Protein AF-A0A430PYF0-F1 (afdb_monomer)

Solvent-accessible surface area (backbone atoms only — not comparable to full-atom values): 4126 Å² total; per-residue (Å²): 85,73,52,68,83,49,75,70,79,42,96,89,51,49,16,62,51,66,54,71,45,68,30,70,46,98,85,70,46,80,42,82,58,48,70,57,71,70,44,73,62,35,41,60,46,73,47,75,85,82,89,74,57,54,51,65,58,56,68,60,60,84,87,124

Radius of gyration: 14.78 Å; Cα contacts (8 Å, |Δi|>4): 102; chains: 1; bounding box: 27×18×46 Å

Foldseek 3Di:
DKAAQADQPDPPARDFDKDWDWDQDPVRDTDTLDIFHTHPRDRIDDTDDDDGPPCSRPNVDPDD

pLDDT: mean 87.4, std 7.91, range [56.81, 95.88]

Structure (mmCIF, N/CA/C/O backbone):
data_AF-A0A430PYF0-F1
#
_entry.id   AF-A0A430PYF0-F1
#
loop_
_atom_site.group_PDB
_atom_site.id
_atom_site.type_symbol
_atom_site.label_atom_id
_atom_site.label_alt_id
_atom_site.label_comp_id
_atom_site.label_asym_id
_atom_site.label_entity_id
_atom_site.label_seq_id
_atom_site.pdbx_PDB_ins_code
_atom_site.Cartn_x
_atom_site.Cartn_y
_atom_site.Cartn_z
_atom_site.occupancy
_atom_site.B_iso_or_equiv
_atom_site.auth_seq_id
_atom_site.auth_comp_id
_atom_site.auth_asym_id
_atom_site.auth_atom_id
_atom_site.pdbx_PDB_model_num
ATOM 1 N N . MET A 1 1 ? -9.716 -1.498 -1.344 1.00 87.75 1 MET A N 1
ATOM 2 C CA . MET A 1 1 ? -8.706 -2.588 -1.398 1.00 87.75 1 MET A CA 1
ATOM 3 C C . MET A 1 1 ? -8.603 -3.066 0.025 1.00 87.75 1 MET A C 1
ATOM 5 O O . MET A 1 1 ? -8.333 -2.226 0.863 1.00 87.75 1 MET A O 1
ATOM 9 N N . ASN A 1 2 ? -8.823 -4.342 0.326 1.00 90.38 2 ASN A N 1
ATOM 10 C CA . ASN A 1 2 ? -8.949 -4.781 1.716 1.00 90.38 2 ASN A CA 1
ATOM 11 C C . ASN A 1 2 ? -7.938 -5.864 2.113 1.00 90.38 2 ASN A C 1
ATOM 13 O O . ASN A 1 2 ? -7.418 -6.598 1.275 1.00 90.38 2 ASN A O 1
ATOM 17 N N . GLY A 1 3 ? -7.672 -5.948 3.415 1.00 89.12 3 GLY A N 1
ATOM 18 C CA . GLY A 1 3 ? -6.974 -7.054 4.066 1.00 89.12 3 GLY A CA 1
ATOM 19 C C . GLY A 1 3 ? -7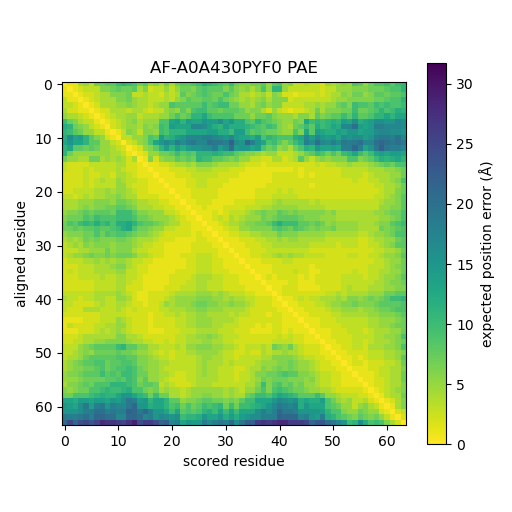.885 -7.720 5.096 1.00 89.12 3 GLY A C 1
ATOM 20 O O . GLY A 1 3 ? -8.822 -7.098 5.595 1.00 89.12 3 GLY A O 1
ATOM 21 N N . ALA A 1 4 ? -7.617 -8.980 5.428 1.00 89.69 4 ALA A N 1
ATOM 22 C CA . ALA A 1 4 ? -8.350 -9.712 6.455 1.00 89.69 4 ALA A CA 1
ATOM 23 C C . ALA A 1 4 ? -7.392 -10.569 7.284 1.00 89.69 4 ALA A C 1
ATOM 25 O O . ALA A 1 4 ? -6.427 -11.102 6.741 1.00 89.69 4 ALA A O 1
ATOM 26 N N . ASN A 1 5 ? -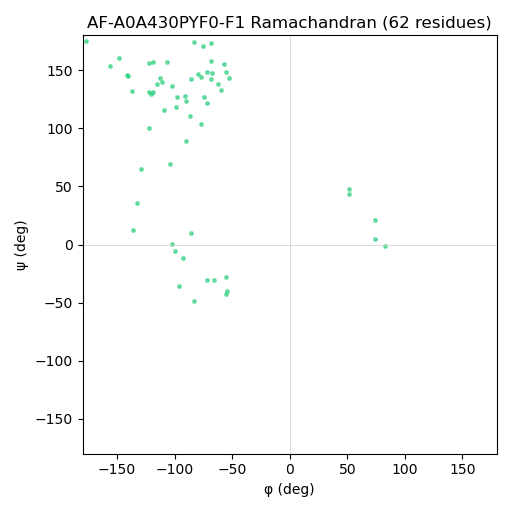7.687 -10.706 8.581 1.00 87.06 5 ASN A N 1
ATOM 27 C CA . ASN A 1 5 ? -6.916 -11.515 9.531 1.00 87.06 5 ASN A CA 1
ATOM 28 C C . ASN A 1 5 ? -5.408 -11.212 9.516 1.00 87.06 5 ASN A C 1
ATOM 30 O O . ASN A 1 5 ? -4.586 -12.124 9.518 1.00 87.06 5 ASN A O 1
ATOM 34 N N . LEU A 1 6 ? -5.038 -9.930 9.479 1.00 83.75 6 LEU A N 1
ATOM 35 C CA . LEU A 1 6 ? -3.629 -9.548 9.552 1.00 83.75 6 LEU A CA 1
ATOM 36 C C . LEU A 1 6 ? -3.037 -9.876 10.928 1.00 83.75 6 LEU A C 1
ATOM 38 O O . LEU A 1 6 ? -3.726 -9.793 11.944 1.00 83.75 6 LEU A O 1
ATOM 42 N N . ASP A 1 7 ? -1.748 -10.209 10.960 1.00 81.69 7 ASP A N 1
ATOM 43 C CA . ASP A 1 7 ? -1.037 -10.454 12.213 1.00 81.69 7 ASP A CA 1
ATOM 44 C C . ASP A 1 7 ? -1.013 -9.201 13.084 1.00 81.69 7 ASP A C 1
ATOM 46 O O . ASP A 1 7 ? -0.728 -8.101 12.610 1.00 81.69 7 ASP A O 1
ATOM 50 N N . LYS A 1 8 ? -1.234 -9.385 14.386 1.00 77.56 8 LYS A N 1
ATOM 51 C CA . LYS A 1 8 ? -1.067 -8.333 15.387 1.00 77.56 8 LYS A CA 1
ATOM 52 C C . LYS A 1 8 ? 0.422 -8.133 15.671 1.00 77.56 8 LYS A C 1
ATOM 54 O O . LYS A 1 8 ? 1.032 -8.920 16.387 1.00 77.56 8 LYS A O 1
ATOM 59 N N . LYS A 1 9 ? 0.994 -7.065 15.121 1.00 78.44 9 LYS A N 1
ATOM 60 C CA . LYS A 1 9 ? 2.416 -6.714 15.275 1.00 78.44 9 LYS A CA 1
ATOM 61 C C . LYS A 1 9 ? 2.709 -5.638 16.330 1.00 78.44 9 LYS A C 1
ATOM 63 O O . LYS A 1 9 ? 3.879 -5.407 16.612 1.00 78.44 9 LYS A O 1
ATOM 68 N N . ASP A 1 10 ? 1.687 -5.027 16.937 1.00 78.12 10 ASP A N 1
ATOM 69 C CA . ASP A 1 10 ? 1.855 -3.935 17.907 1.00 78.12 10 ASP A CA 1
ATOM 70 C C . ASP A 1 10 ? 1.680 -4.396 19.368 1.00 78.12 10 ASP A C 1
ATOM 72 O O . ASP A 1 10 ? 0.762 -5.149 19.708 1.00 78.12 10 ASP A O 1
ATOM 76 N N . PHE A 1 11 ? 2.569 -3.923 20.252 1.00 69.56 11 PHE A N 1
ATOM 77 C CA . PHE A 1 11 ? 2.670 -4.368 21.653 1.00 69.56 11 PHE A CA 1
ATOM 78 C C . PHE A 1 11 ? 1.449 -4.006 22.518 1.00 69.56 11 PHE A C 1
ATOM 80 O O . PHE A 1 11 ? 1.106 -4.752 23.431 1.00 69.56 11 PHE A O 1
ATOM 87 N N . PHE A 1 12 ? 0.757 -2.901 22.220 1.00 66.38 12 PHE A N 1
ATOM 88 C CA . PHE A 1 12 ? -0.389 -2.405 23.000 1.00 66.38 12 PHE A CA 1
ATOM 89 C C . PHE A 1 12 ? -1.603 -2.031 22.122 1.00 66.38 12 PHE A C 1
ATOM 91 O O . PHE A 1 12 ? -2.336 -1.093 22.422 1.00 66.38 12 PHE A O 1
ATOM 98 N N . GLY A 1 13 ? -1.845 -2.768 21.032 1.00 74.75 13 GLY A N 1
ATOM 99 C CA . GLY A 1 13 ? -2.979 -2.531 20.123 1.00 74.75 13 GLY A CA 1
ATOM 100 C C . GLY A 1 13 ? -3.060 -3.560 18.994 1.00 74.75 13 GLY A C 1
ATOM 101 O O . GLY A 1 13 ? -2.199 -4.429 18.895 1.00 74.75 13 GLY A O 1
ATOM 102 N N . LYS A 1 14 ? -4.104 -3.522 18.155 1.00 82.56 14 LYS A N 1
ATOM 103 C CA . LYS A 1 14 ? -4.081 -4.221 16.853 1.00 82.56 14 LYS A CA 1
ATOM 104 C C . LYS A 1 14 ? -3.068 -3.532 15.934 1.00 82.56 14 LYS A C 1
ATOM 106 O O . LYS A 1 14 ? -2.556 -2.475 16.276 1.00 82.56 14 LYS A O 1
ATOM 111 N N . SER A 1 15 ? 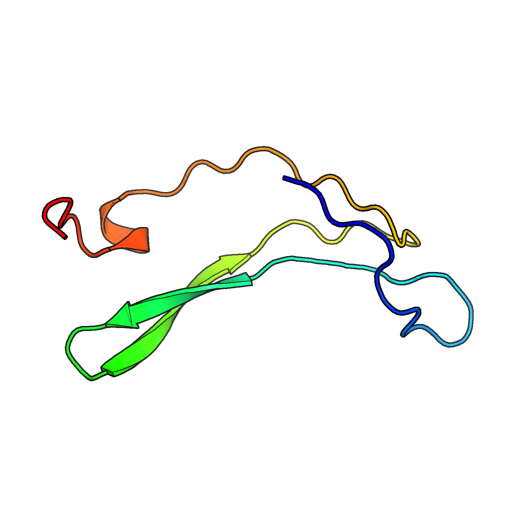-2.825 -4.111 14.764 1.00 88.25 15 SER A N 1
ATOM 112 C CA . SER A 1 15 ? -1.883 -3.530 13.816 1.00 88.25 15 SER A CA 1
ATOM 113 C C . SER A 1 15 ? -2.334 -2.221 13.180 1.00 88.25 15 SER A C 1
ATOM 115 O O . SER A 1 15 ? -3.531 -1.964 13.044 1.00 88.25 15 SER A O 1
ATOM 117 N N . ASP A 1 16 ? -1.344 -1.467 12.704 1.00 90.44 16 ASP A N 1
ATOM 118 C CA . ASP A 1 16 ? -1.494 -0.301 11.831 1.00 90.44 16 ASP A CA 1
ATOM 119 C C . ASP A 1 16 ? -1.117 -0.634 10.359 1.00 90.44 16 ASP A C 1
ATOM 121 O O . ASP A 1 16 ? -0.062 -0.214 9.862 1.00 90.44 16 ASP A O 1
ATOM 125 N N . PRO A 1 17 ? -1.905 -1.452 9.631 1.00 92.75 17 PRO A N 1
ATOM 126 C CA . PRO A 1 17 ? -1.519 -1.968 8.317 1.00 92.75 17 PRO A CA 1
ATOM 127 C C . PRO A 1 17 ? -1.524 -0.920 7.185 1.00 92.75 17 PRO A C 1
ATOM 129 O O . PRO A 1 17 ? -2.340 0.005 7.132 1.00 92.75 17 PRO A O 1
ATOM 132 N N . TYR A 1 18 ? -0.621 -1.122 6.217 1.00 94.38 18 TYR A N 1
ATOM 133 C CA . TYR A 1 18 ? -0.507 -0.364 4.965 1.00 94.38 18 TYR A CA 1
ATOM 134 C C . TYR A 1 18 ? 0.015 -1.255 3.826 1.00 94.38 18 TYR A C 1
ATOM 136 O O . TYR A 1 18 ? 0.650 -2.281 4.071 1.00 94.38 18 TYR A O 1
ATOM 144 N N . VAL A 1 19 ? -0.206 -0.838 2.579 1.00 94.38 19 VAL A N 1
ATOM 145 C CA . VAL A 1 19 ? 0.247 -1.530 1.364 1.00 94.38 19 VAL A CA 1
ATOM 146 C C . VAL A 1 19 ? 1.334 -0.718 0.667 1.00 94.38 19 VAL A C 1
ATOM 148 O O . VAL A 1 19 ? 1.252 0.508 0.560 1.00 94.38 19 VAL A O 1
ATOM 151 N N . ILE A 1 20 ? 2.356 -1.406 0.154 1.00 95.25 20 ILE A N 1
ATOM 152 C CA . ILE A 1 20 ? 3.301 -0.856 -0.820 1.00 95.25 20 ILE A CA 1
ATOM 153 C C . ILE A 1 20 ? 3.241 -1.715 -2.079 1.00 95.25 20 ILE A C 1
ATOM 155 O O . ILE A 1 20 ? 3.394 -2.930 -2.003 1.00 95.25 20 ILE A O 1
ATOM 159 N N . ILE A 1 21 ? 3.079 -1.072 -3.233 1.00 93.75 21 ILE A N 1
ATOM 160 C CA . ILE A 1 21 ? 3.203 -1.734 -4.533 1.00 93.75 21 ILE A CA 1
ATOM 161 C C . ILE A 1 21 ? 4.602 -1.452 -5.067 1.00 93.75 21 ILE A C 1
ATOM 163 O O . ILE A 1 21 ? 5.011 -0.290 -5.161 1.00 93.75 21 ILE A O 1
ATOM 167 N N . TYR A 1 22 ? 5.318 -2.513 -5.425 1.00 93.88 22 TYR A N 1
ATOM 168 C CA . TYR A 1 22 ? 6.589 -2.444 -6.135 1.00 93.88 22 TYR A CA 1
ATOM 169 C C . TYR A 1 22 ? 6.421 -3.011 -7.541 1.00 93.88 22 TYR A C 1
ATOM 171 O O . TYR A 1 22 ? 5.736 -4.013 -7.724 1.00 93.88 22 TYR A O 1
ATOM 179 N N . ARG A 1 23 ? 7.106 -2.411 -8.512 1.00 90.38 23 ARG A N 1
ATOM 180 C CA . ARG A 1 23 ? 7.339 -3.009 -9.828 1.00 90.38 23 ARG A CA 1
ATOM 181 C C . ARG A 1 23 ? 8.780 -3.457 -9.951 1.00 90.38 23 ARG A C 1
ATOM 183 O O . ARG A 1 23 ? 9.661 -2.883 -9.311 1.00 90.38 23 ARG A O 1
ATOM 190 N N . ARG A 1 24 ? 9.042 -4.402 -10.844 1.00 90.38 24 ARG A N 1
ATOM 191 C CA . ARG A 1 24 ? 10.400 -4.696 -11.297 1.00 90.38 24 ARG A CA 1
ATOM 192 C C . ARG A 1 24 ? 10.698 -3.847 -12.530 1.00 90.38 24 ARG A C 1
ATOM 194 O O . ARG A 1 24 ? 9.890 -3.819 -13.448 1.00 90.38 24 ARG A O 1
ATOM 201 N N . ASN A 1 25 ? 11.808 -3.114 -12.533 1.00 85.75 25 ASN A N 1
ATOM 202 C CA . ASN A 1 25 ? 12.245 -2.378 -13.721 1.00 85.75 25 ASN A CA 1
ATOM 203 C C . ASN A 1 25 ? 13.022 -3.289 -14.686 1.00 85.75 25 AS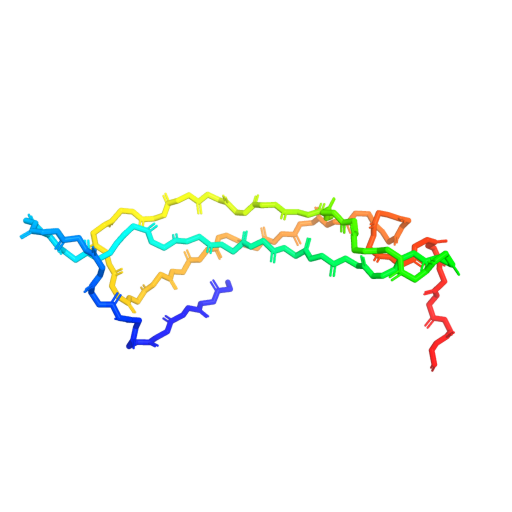N A C 1
ATOM 205 O O . ASN A 1 25 ? 13.359 -4.422 -14.344 1.00 85.75 25 ASN A O 1
ATOM 209 N N . GLU A 1 26 ? 13.363 -2.765 -15.862 1.00 84.94 26 GLU A N 1
ATOM 210 C CA . GLU A 1 26 ? 14.127 -3.467 -16.910 1.00 84.94 26 GLU A CA 1
ATOM 211 C C . GLU A 1 26 ? 15.479 -4.010 -16.422 1.00 84.94 26 GLU A C 1
ATOM 213 O O . GLU A 1 26 ? 15.975 -5.022 -16.904 1.00 84.94 26 GLU A O 1
ATOM 218 N N . ARG A 1 27 ? 16.070 -3.369 -15.407 1.00 88.50 27 ARG A N 1
ATOM 219 C CA . ARG A 1 27 ? 17.328 -3.796 -14.773 1.00 88.50 27 ARG A CA 1
ATOM 220 C C . ARG A 1 27 ? 17.117 -4.823 -13.657 1.00 88.50 27 ARG A C 1
ATOM 222 O O . ARG A 1 27 ? 18.028 -5.075 -12.871 1.00 88.50 27 ARG A O 1
ATOM 229 N N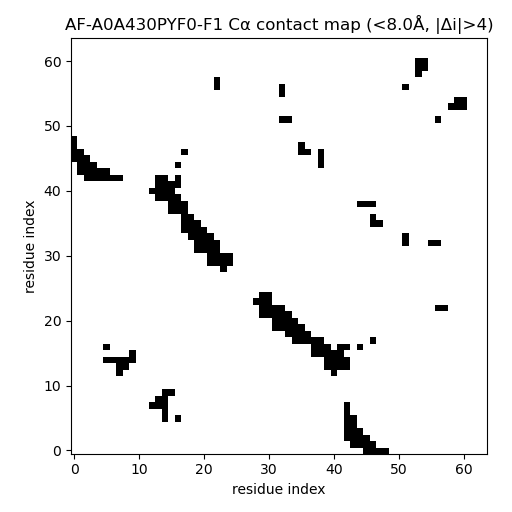 . GLY A 1 28 ? 15.906 -5.359 -13.518 1.00 88.06 28 GLY A N 1
ATOM 230 C CA . GLY A 1 28 ? 15.552 -6.349 -12.508 1.00 88.06 28 GLY A CA 1
ATOM 231 C C . GLY A 1 28 ? 15.420 -5.802 -11.082 1.00 88.06 28 GLY A C 1
ATOM 232 O O . GLY A 1 28 ? 15.202 -6.601 -10.168 1.00 88.06 28 GLY A O 1
ATOM 233 N N . LYS A 1 29 ? 15.531 -4.485 -10.860 1.00 91.94 29 LYS A N 1
ATOM 234 C CA . LYS A 1 29 ? 15.421 -3.863 -9.529 1.00 91.94 29 LYS A CA 1
ATOM 235 C C . LYS A 1 29 ? 13.965 -3.577 -9.173 1.00 91.94 29 LYS A C 1
ATOM 237 O O . LYS A 1 29 ? 13.190 -3.138 -10.021 1.00 91.94 29 LYS A O 1
ATOM 242 N N . LEU A 1 30 ? 13.614 -3.770 -7.902 1.00 93.44 30 LEU A N 1
ATOM 243 C CA . LEU A 1 30 ? 12.314 -3.362 -7.373 1.00 93.44 30 LEU A CA 1
ATOM 244 C C . LEU A 1 30 ? 12.269 -1.841 -7.197 1.00 93.44 30 LEU A C 1
ATOM 246 O O . LEU A 1 30 ? 13.123 -1.253 -6.535 1.00 93.44 30 LEU A O 1
ATOM 250 N N . GLN A 1 31 ? 11.255 -1.208 -7.774 1.00 92.38 31 GLN A N 1
ATOM 251 C CA . GLN A 1 31 ? 10.963 0.211 -7.644 1.00 92.38 31 GLN A CA 1
ATOM 252 C C . GLN A 1 31 ? 9.589 0.379 -7.006 1.00 92.38 31 GLN A C 1
ATOM 254 O O . GLN A 1 31 ? 8.614 -0.237 -7.427 1.00 92.38 31 GLN A O 1
ATOM 259 N N . LYS A 1 32 ? 9.507 1.233 -5.988 1.00 94.06 32 LYS A N 1
ATOM 260 C CA . LYS A 1 32 ? 8.252 1.538 -5.306 1.00 94.06 32 LYS A CA 1
ATOM 261 C C . LYS A 1 32 ? 7.348 2.393 -6.194 1.00 94.06 32 LYS A C 1
ATOM 263 O O . LYS A 1 32 ? 7.722 3.505 -6.560 1.00 94.06 32 LYS A O 1
ATOM 268 N N . CYS A 1 33 ? 6.149 1.900 -6.482 1.00 93.62 33 CYS A N 1
ATOM 269 C CA . CYS A 1 33 ? 5.147 2.577 -7.308 1.00 93.62 33 CYS A CA 1
ATOM 270 C C . CYS A 1 33 ? 4.127 3.341 -6.464 1.00 93.62 33 CYS A C 1
ATOM 272 O O . CYS A 1 33 ? 3.660 4.407 -6.864 1.00 93.62 33 CYS A O 1
ATOM 274 N N . TYR A 1 34 ? 3.777 2.799 -5.297 1.00 94.25 34 TYR A N 1
ATOM 275 C CA . TYR A 1 34 ? 2.697 3.330 -4.472 1.00 94.25 34 TYR A CA 1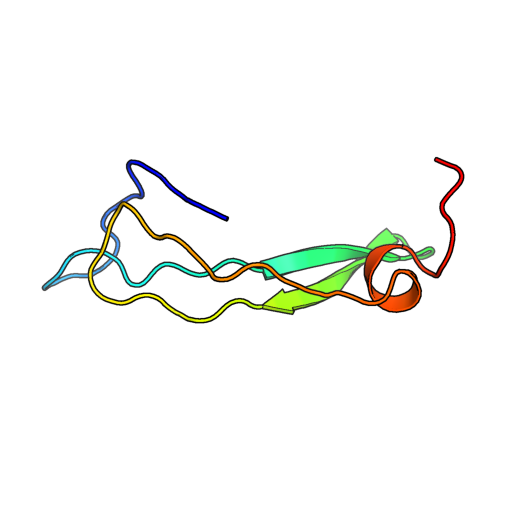
ATOM 276 C C . TYR A 1 34 ? 2.855 2.949 -3.000 1.00 94.25 34 TYR A C 1
ATOM 278 O O . TYR A 1 34 ? 3.464 1.930 -2.679 1.00 94.25 34 TYR A O 1
ATOM 286 N N . ARG A 1 35 ? 2.296 3.773 -2.110 1.00 95.06 35 ARG A N 1
ATOM 287 C CA . ARG A 1 35 ? 2.092 3.478 -0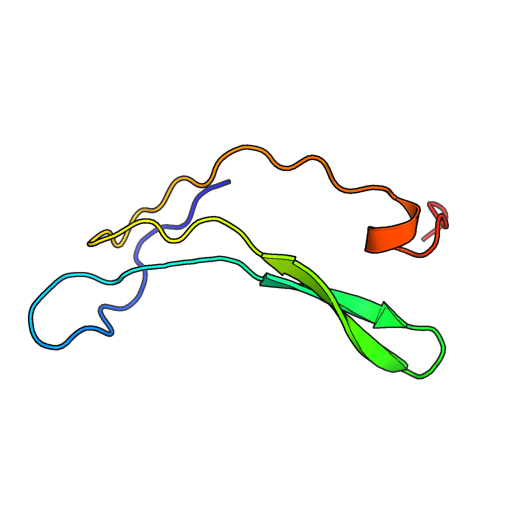.689 1.00 95.06 35 ARG A CA 1
ATOM 288 C C . ARG A 1 35 ? 0.698 3.957 -0.295 1.00 95.06 35 ARG A C 1
ATOM 290 O O . ARG A 1 35 ? 0.378 5.105 -0.593 1.00 95.06 35 ARG A O 1
ATOM 297 N N . SER A 1 36 ? -0.071 3.115 0.387 1.00 95.50 36 SER A N 1
ATOM 298 C CA . SER A 1 36 ? -1.379 3.494 0.929 1.00 95.50 36 SER A CA 1
ATOM 299 C C . SER A 1 36 ? -1.272 4.367 2.176 1.00 95.50 36 SER A C 1
ATOM 301 O O . SER A 1 36 ? -0.204 4.515 2.780 1.00 95.50 36 SER A O 1
ATOM 303 N N . GLU A 1 37 ? -2.411 4.899 2.606 1.00 95.56 37 GLU A N 1
ATOM 304 C CA . GLU A 1 37 ? -2.597 5.337 3.979 1.00 95.56 37 GLU A CA 1
ATOM 305 C C . GLU A 1 37 ? -2.350 4.190 4.967 1.00 95.56 37 GLU A C 1
ATOM 307 O O . GLU A 1 37 ? -2.475 3.002 4.647 1.00 95.56 37 GLU A O 1
ATOM 312 N N . VAL A 1 38 ? -1.992 4.576 6.187 1.00 94.50 38 VAL A N 1
ATOM 313 C CA . VAL A 1 38 ? -1.929 3.673 7.333 1.00 94.50 38 VAL A CA 1
ATOM 314 C C . VAL A 1 38 ? -3.297 3.694 7.999 1.00 94.50 38 VAL A C 1
ATOM 316 O O . VAL A 1 38 ? -3.768 4.764 8.391 1.00 94.50 38 VAL A O 1
ATOM 319 N N . ILE A 1 39 ? -3.924 2.530 8.143 1.00 93.19 39 ILE A N 1
ATOM 320 C CA . ILE A 1 39 ? -5.186 2.405 8.875 1.00 93.19 39 ILE A CA 1
ATOM 321 C C . ILE A 1 39 ? -4.847 1.899 10.263 1.00 93.19 39 ILE A C 1
ATOM 323 O O . ILE A 1 39 ? -4.270 0.828 10.393 1.00 93.19 39 ILE A O 1
ATOM 327 N N . LYS A 1 40 ? -5.165 2.679 11.293 1.00 92.00 40 LYS A N 1
ATOM 328 C CA . LYS A 1 40 ? -4.733 2.366 12.653 1.00 92.00 40 LYS A CA 1
ATOM 329 C C . LYS A 1 40 ? -5.599 1.301 13.317 1.00 92.00 40 LYS A C 1
ATOM 331 O O . LYS A 1 40 ? -6.815 1.288 13.130 1.00 92.00 40 LYS A O 1
ATOM 336 N N . ASN A 1 41 ? -4.976 0.488 14.163 1.00 88.69 41 ASN A N 1
ATOM 337 C CA . ASN A 1 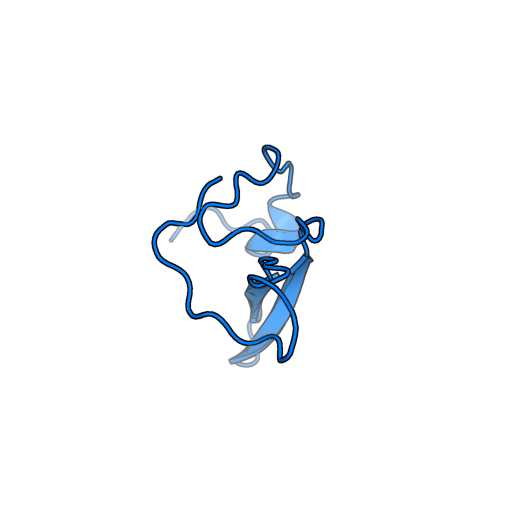41 ? -5.617 -0.417 15.111 1.00 88.69 41 ASN A CA 1
ATOM 338 C C . ASN A 1 41 ? -6.691 -1.329 14.478 1.00 88.69 41 ASN A C 1
ATOM 340 O O . ASN A 1 41 ? -7.793 -1.494 15.011 1.00 88.69 41 ASN A O 1
ATOM 344 N N . THR A 1 42 ? -6.374 -1.962 13.346 1.00 88.25 42 THR A N 1
ATOM 345 C CA . THR A 1 42 ? -7.262 -2.917 12.671 1.00 88.25 42 THR A CA 1
ATOM 346 C C . THR A 1 42 ? -6.502 -4.108 12.090 1.00 88.25 42 THR A C 1
ATOM 348 O O . THR A 1 42 ? -5.380 -3.984 11.613 1.00 88.25 42 THR A O 1
ATOM 351 N N . LEU A 1 43 ? -7.143 -5.280 12.102 1.00 88.75 43 LEU A N 1
ATOM 352 C CA . LEU A 1 43 ? -6.683 -6.472 11.370 1.00 88.75 43 LEU A CA 1
ATOM 353 C C . LEU A 1 43 ? -7.486 -6.692 10.074 1.00 88.75 43 LEU A C 1
ATOM 355 O O . LEU A 1 43 ? -7.233 -7.647 9.342 1.00 88.75 43 LEU A O 1
ATOM 359 N N . PHE A 1 44 ? -8.443 -5.796 9.804 1.00 91.62 44 PHE A N 1
ATOM 360 C CA . PHE A 1 44 ? -9.329 -5.786 8.641 1.00 91.62 44 PHE A CA 1
ATOM 361 C C . PHE A 1 44 ? -9.305 -4.394 7.987 1.00 91.62 44 PHE A C 1
ATOM 363 O O . PHE A 1 44 ? -10.281 -3.647 8.089 1.00 91.62 44 PHE A O 1
ATOM 370 N N . PRO A 1 45 ? -8.164 -3.956 7.431 1.00 94.00 45 PRO A N 1
ATOM 371 C CA . PRO A 1 45 ? -8.093 -2.670 6.751 1.00 94.00 45 PRO A CA 1
ATOM 372 C C . PRO A 1 45 ? -8.899 -2.684 5.453 1.00 94.00 45 PRO A C 1
ATOM 374 O O . PRO A 1 45 ? -8.859 -3.664 4.710 1.00 94.00 45 PRO A O 1
ATOM 377 N N . ASP A 1 46 ? -9.552 -1.565 5.148 1.00 95.69 46 ASP A N 1
ATOM 378 C CA . ASP A 1 46 ? -10.051 -1.251 3.809 1.00 95.69 46 ASP A CA 1
ATOM 379 C C . ASP A 1 46 ? -9.433 0.073 3.352 1.00 95.69 46 ASP A C 1
ATOM 381 O O . ASP A 1 46 ? -9.817 1.155 3.798 1.00 95.69 46 ASP A O 1
ATOM 385 N N . TRP A 1 47 ? -8.402 -0.035 2.518 1.00 95.88 47 TRP A N 1
ATOM 386 C CA . TRP A 1 47 ? -7.708 1.093 1.911 1.00 95.88 47 TRP A CA 1
ATOM 387 C C . TRP A 1 47 ? -8.521 1.669 0.760 1.00 95.88 47 TRP A C 1
ATOM 389 O O . TRP A 1 47 ? -9.125 0.933 -0.036 1.00 95.88 47 TRP A O 1
ATOM 399 N N . LYS A 1 48 ? -8.465 2.994 0.617 1.00 94.00 48 LYS A N 1
ATOM 400 C CA . LYS A 1 48 ? -9.148 3.706 -0.466 1.00 94.00 48 LYS A CA 1
ATOM 401 C C . LYS A 1 48 ? -8.743 3.165 -1.845 1.00 94.00 48 LYS A C 1
ATOM 403 O O . LYS A 1 48 ? -7.600 2.738 -2.032 1.00 94.00 48 LYS A O 1
ATOM 408 N N . PRO A 1 49 ? -9.651 3.203 -2.840 1.00 94.00 49 PRO A N 1
ATOM 409 C CA . PRO A 1 49 ? -9.286 2.953 -4.228 1.00 94.00 49 PRO A CA 1
ATOM 410 C C . PRO A 1 49 ? -8.123 3.847 -4.657 1.00 94.00 49 PRO A C 1
ATOM 412 O O . PRO A 1 49 ? -8.035 5.011 -4.261 1.00 94.00 49 PRO A O 1
ATOM 415 N N . ILE A 1 50 ? -7.235 3.295 -5.476 1.00 91.25 50 ILE A N 1
ATOM 416 C CA . ILE A 1 50 ? -6.004 3.965 -5.886 1.00 91.25 50 ILE A CA 1
ATOM 417 C C . ILE A 1 50 ? -6.051 4.231 -7.385 1.00 91.25 50 ILE A C 1
ATOM 419 O O . ILE A 1 50 ? -6.448 3.368 -8.164 1.00 91.25 50 ILE A O 1
ATOM 423 N N . LEU A 1 51 ? -5.608 5.420 -7.782 1.00 90.38 51 LEU A N 1
ATOM 424 C CA . LEU A 1 51 ? -5.340 5.765 -9.172 1.00 90.38 51 LEU A CA 1
ATOM 425 C C . LEU A 1 51 ? -3.827 5.884 -9.330 1.00 90.38 51 LEU A C 1
ATOM 427 O O . LEU A 1 51 ? -3.191 6.732 -8.704 1.00 90.38 51 LEU A O 1
ATOM 431 N N . ILE A 1 52 ? -3.242 5.001 -10.134 1.00 89.25 52 ILE A N 1
ATOM 432 C CA . ILE A 1 52 ? -1.805 4.977 -10.416 1.00 89.25 52 ILE A CA 1
ATOM 433 C C . ILE A 1 52 ? -1.624 5.101 -11.924 1.00 89.25 52 ILE A C 1
ATOM 435 O O . ILE A 1 52 ? -2.249 4.367 -12.684 1.00 89.25 52 ILE A O 1
ATOM 439 N N . CYS A 1 53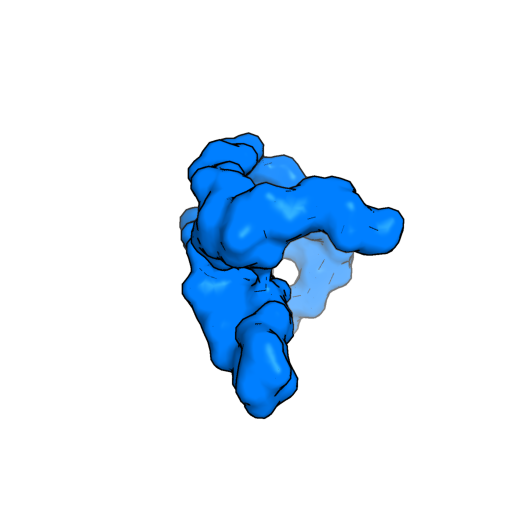 ? -0.743 6.007 -12.358 1.00 89.62 53 CYS A N 1
ATOM 440 C CA . CYS A 1 53 ? -0.381 6.123 -13.767 1.00 89.62 53 CYS A CA 1
ATOM 441 C C . CYS A 1 53 ? 0.228 4.810 -14.273 1.00 89.62 53 CYS A C 1
ATOM 443 O O . CYS A 1 53 ? 1.147 4.280 -13.643 1.00 89.62 53 CYS A O 1
ATOM 445 N N . LEU A 1 54 ? -0.221 4.339 -15.437 1.00 87.44 54 LEU A N 1
ATOM 446 C CA . LEU A 1 54 ? 0.283 3.115 -16.065 1.00 87.44 54 LEU A CA 1
ATOM 447 C C . LEU A 1 54 ? 1.808 3.156 -16.247 1.00 87.44 54 LEU A C 1
ATOM 449 O O . LEU A 1 54 ? 2.503 2.195 -15.933 1.00 87.44 54 LEU A O 1
ATOM 453 N N . ASP A 1 55 ? 2.343 4.318 -16.623 1.00 87.81 55 ASP A N 1
ATOM 454 C CA . ASP A 1 55 ? 3.786 4.558 -16.687 1.00 87.81 55 ASP A CA 1
ATOM 455 C C . ASP A 1 55 ? 4.502 4.258 -15.362 1.00 87.81 55 ASP A C 1
ATOM 457 O O . ASP A 1 55 ? 5.526 3.579 -15.331 1.00 87.81 55 ASP A O 1
ATOM 461 N N . ARG A 1 56 ? 3.919 4.662 -14.231 1.00 84.62 56 ARG A N 1
ATOM 462 C CA . ARG A 1 56 ? 4.488 4.399 -12.906 1.00 84.62 56 ARG A CA 1
ATOM 463 C C . ARG A 1 56 ? 4.371 2.927 -12.511 1.00 84.62 56 ARG A C 1
ATOM 465 O O . ARG A 1 56 ? 5.224 2.444 -11.769 1.00 84.62 56 ARG A O 1
ATOM 472 N N . LEU A 1 57 ? 3.338 2.228 -12.976 1.00 87.19 57 LEU A N 1
ATOM 473 C CA . LEU A 1 57 ? 3.073 0.835 -12.620 1.00 87.19 57 LEU A CA 1
ATOM 474 C C . LEU A 1 57 ? 3.888 -0.153 -13.469 1.00 87.19 57 LEU A C 1
ATOM 476 O O . LEU A 1 57 ? 4.563 -1.011 -12.909 1.00 87.19 57 LEU A O 1
ATOM 480 N N . CYS A 1 58 ? 3.893 0.004 -14.792 1.00 81.69 58 CYS A N 1
ATOM 481 C CA . CYS A 1 58 ? 4.508 -0.935 -15.739 1.00 81.69 58 CYS A CA 1
ATOM 482 C C . CYS A 1 58 ? 5.321 -0.262 -16.862 1.00 81.69 58 CYS A C 1
ATOM 484 O O . CYS A 1 58 ? 5.688 -0.924 -17.824 1.00 81.69 58 CYS A O 1
ATOM 486 N N . GLY A 1 59 ? 5.622 1.038 -16.759 1.00 81.00 59 GLY A N 1
ATOM 487 C CA . GLY A 1 59 ? 6.381 1.754 -17.798 1.00 81.00 59 GLY A CA 1
ATOM 488 C C . GLY A 1 59 ? 5.558 2.028 -19.056 1.00 81.00 59 GLY A C 1
ATOM 489 O O . GLY A 1 59 ? 6.116 2.196 -20.130 1.00 81.00 59 GLY A O 1
ATOM 490 N N . GLY A 1 60 ? 4.225 2.009 -18.933 1.00 77.44 60 GLY A N 1
ATOM 491 C CA . GLY A 1 60 ? 3.308 2.254 -20.044 1.00 77.44 60 GLY A CA 1
ATOM 492 C C . GLY A 1 60 ? 3.060 1.027 -20.919 1.00 77.44 60 GLY A C 1
ATOM 493 O O . GLY A 1 60 ? 2.252 1.114 -21.835 1.00 77.44 60 GLY A O 1
ATOM 494 N N . ASN A 1 61 ? 3.699 -0.109 -20.621 1.00 76.06 61 ASN A N 1
ATOM 495 C CA . ASN A 1 61 ? 3.518 -1.342 -21.372 1.00 76.06 61 ASN A CA 1
ATOM 496 C C . ASN A 1 61 ? 2.326 -2.152 -20.829 1.00 76.06 61 ASN A C 1
ATOM 498 O O . ASN A 1 61 ? 2.373 -2.660 -19.703 1.00 76.06 61 ASN A O 1
ATOM 502 N N . ILE A 1 62 ? 1.255 -2.231 -21.620 1.00 76.25 62 ILE A N 1
ATOM 503 C CA . ILE A 1 62 ? 0.040 -3.002 -21.315 1.00 76.25 62 ILE A CA 1
ATOM 504 C C . ILE A 1 62 ? 0.078 -4.422 -21.900 1.00 76.25 62 ILE A C 1
ATOM 506 O O . ILE A 1 62 ? -0.736 -5.256 -21.515 1.00 76.25 62 ILE A O 1
ATOM 510 N N . ASP A 1 63 ? 1.047 -4.697 -22.772 1.00 72.50 63 ASP A N 1
ATOM 511 C CA . ASP A 1 63 ? 1.204 -5.965 -23.471 1.00 72.50 63 ASP A CA 1
ATOM 512 C C . ASP A 1 63 ? 2.100 -6.879 -22.622 1.00 72.50 63 ASP A C 1
ATOM 514 O O . ASP A 1 63 ? 3.331 -6.840 -22.704 1.00 72.50 63 ASP A O 1
ATOM 518 N N . TRP A 1 64 ? 1.465 -7.641 -21.731 1.00 56.81 64 TRP A N 1
ATOM 519 C CA . TRP A 1 64 ? 2.083 -8.712 -20.945 1.00 56.81 64 TRP A CA 1
ATOM 520 C C . TRP A 1 64 ? 1.702 -10.074 -21.511 1.00 56.81 64 TRP A C 1
ATOM 522 O O . TRP A 1 64 ? 0.499 -10.268 -21.801 1.00 56.81 64 TRP A O 1
#

Secondary structure (DSSP, 8-state):
-B--S-----TTSS-----EEEEE-TTS-EEEEEEPPPPPS-SS-BPPP----HHHHHTT----

Nearest PDB structures (foldseek):
  6kxu-assembly8_H  TM=8.421E-01  e=6.819E-04  Arabidopsis thaliana
  6kxu-assembly5_E  TM=8.713E-01  e=1.002E-03  Arabidopsis thaliana
  6kxk-assembly8_H  TM=8.388E-01  e=1.783E-03  Arabidopsis thaliana
  6kxu-assembly6_F  TM=7.986E-01  e=1.139E-03  Arabidopsis thaliana
  6kxu-assembly1_A  TM=7.945E-01  e=2.027E-03  Arabidopsis thaliana

InterPro domains:
  IPR000008 C2 domain [PF00168] (3-48)
  IPR000008 C2 domain [PS50004] (1-64)
  IPR035892 C2 domain superfamily [G3DSA:2.60.40.150] (1-54)
  IPR035892 C2 domain superfamily [SSF49562] (2-51)
  IPR037768 Copine, C2B domain [cd04047] (1-64)
  IPR045052 Copine [PTHR10857] (2-63)

Mean predicted aligned error: 5.49 Å

Sequence (64 aa):
MNGANLDKKDFFGKSDPYVIIYRRNERGKLQKCYRSEVIKNTLFPDWKPILICLDRLCGGNIDW

Organism: Schistosoma bovis (NCBI:txid6184)